Protein AF-A0A0B6XTY8-F1 (afdb_monomer)

Organism: NCBI:txid1028688

Solvent-accessible surface area (backbone atoms only — not comparable to full-atom values): 4658 Å² total; per-residue (Å²): 139,88,87,87,87,77,97,55,74,85,77,55,54,71,77,62,50,68,71,53,78,81,80,80,88,82,75,72,59,50,59,71,53,43,44,49,51,53,50,61,68,47,69,86,50,94,78,88,76,50,71,67,52,50,49,54,50,34,67,72,47,68,88,41,54,98,84,112

pLDDT: mean 94.91, std 2.38, range [85.94, 97.75]

Foldseek 3Di:
DDDDDDPCPVVDDPVVVVVCPDDDDDAADALVRQLVLVCVVCVPPDDDADPVNSSVVSVVQPPPHSVD

Mean predicted aligned error: 3.53 Å

Nearest PDB structures (foldseek):
  3d8b-assembly1_A  TM=9.516E-01  e=6.319E-05  Homo sapiens
  5z6r-assembly1_A  TM=9.027E-01  e=7.163E-04  Homo sapiens
  6p14-assembly1_A  TM=9.207E-01  e=1.970E-03  Drosophila melanogaster
  6oo2-assembly1_F  TM=8.878E-01  e=3.867E-03  Saccharomyces cerevisiae
  5w0t-assembly1_A-2  TM=5.465E-01  e=2.107E-03  Saccharomyces cerevisiae S288C

Radius of gyration: 17.31 Å; Cα contacts (8 Å, |Δi|>4): 24; chains: 1; bounding box: 33×19×47 Å

Structure (mmCIF, N/CA/C/O backbone):
data_AF-A0A0B6XTY8-F1
#
_entry.id   AF-A0A0B6XTY8-F1
#
loop_
_atom_site.group_PDB
_atom_site.id
_atom_site.type_symbol
_atom_site.label_atom_id
_atom_site.label_alt_id
_atom_site.label_comp_id
_atom_site.label_asym_id
_atom_site.label_entity_id
_atom_site.label_seq_id
_atom_site.pdbx_PDB_ins_code
_atom_site.Cartn_x
_atom_site.Cartn_y
_atom_site.Cartn_z
_atom_site.occupancy
_atom_site.B_iso_or_equiv
_atom_site.auth_seq_id
_atom_site.auth_comp_id
_atom_site.auth_asym_id
_atom_site.auth_atom_id
_atom_site.pdbx_PDB_model_num
ATOM 1 N N . LEU A 1 1 ? 19.430 8.553 -8.896 1.00 85.94 1 LEU A N 1
ATOM 2 C CA . LEU A 1 1 ? 18.357 7.571 -8.620 1.00 85.94 1 LEU A CA 1
ATOM 3 C C . LEU A 1 1 ? 17.064 8.147 -9.177 1.00 85.94 1 LEU A C 1
ATOM 5 O O . LEU A 1 1 ? 16.797 9.305 -8.896 1.00 85.94 1 LEU A O 1
ATOM 9 N N . VAL A 1 2 ? 16.323 7.392 -9.989 1.00 92.75 2 VAL A N 1
ATOM 10 C CA . VAL A 1 2 ? 15.015 7.816 -10.516 1.00 92.75 2 VAL A CA 1
ATOM 11 C C . VAL A 1 2 ? 13.961 6.866 -9.963 1.00 92.75 2 VAL A C 1
ATOM 13 O O . VAL A 1 2 ? 14.153 5.652 -10.019 1.00 92.75 2 VAL A O 1
ATOM 16 N N . ILE A 1 3 ? 12.879 7.423 -9.421 1.00 95.50 3 ILE A N 1
ATOM 17 C CA . ILE A 1 3 ? 11.724 6.680 -8.911 1.00 95.50 3 ILE A CA 1
ATOM 18 C C . ILE A 1 3 ? 10.526 7.071 -9.774 1.00 95.50 3 ILE A C 1
ATOM 20 O O . ILE A 1 3 ? 10.302 8.254 -10.015 1.00 95.50 3 ILE A O 1
ATOM 24 N N . GLY A 1 4 ? 9.788 6.076 -10.258 1.00 94.56 4 GLY A N 1
ATOM 25 C CA . GLY A 1 4 ? 8.550 6.266 -11.006 1.00 94.56 4 GLY A CA 1
ATOM 26 C C . GLY A 1 4 ? 7.431 5.431 -10.397 1.00 94.56 4 GLY A C 1
ATOM 27 O O . GLY A 1 4 ? 7.694 4.384 -9.808 1.00 94.56 4 GLY A O 1
ATOM 28 N N . ALA A 1 5 ? 6.194 5.894 -10.554 1.00 96.44 5 ALA A N 1
ATOM 29 C CA . ALA A 1 5 ? 4.989 5.197 -10.125 1.00 96.44 5 ALA A CA 1
ATOM 30 C C . ALA A 1 5 ? 3.980 5.183 -11.281 1.00 96.44 5 ALA A C 1
ATOM 32 O O . ALA A 1 5 ? 3.843 6.174 -11.997 1.00 96.44 5 ALA A O 1
ATOM 33 N N . THR A 1 6 ? 3.301 4.056 -11.492 1.00 95.69 6 THR A N 1
ATOM 34 C CA . THR A 1 6 ? 2.239 3.928 -12.496 1.00 95.69 6 THR A CA 1
ATOM 35 C C . THR A 1 6 ? 1.253 2.841 -12.093 1.00 95.69 6 THR A C 1
ATOM 37 O O . THR A 1 6 ? 1.652 1.817 -11.541 1.00 95.69 6 THR A O 1
ATOM 40 N N . ASN A 1 7 ? -0.016 3.037 -12.449 1.00 96.56 7 ASN A N 1
ATOM 41 C CA . ASN A 1 7 ? -1.057 2.011 -12.362 1.00 96.56 7 ASN A CA 1
ATOM 42 C C . ASN A 1 7 ? -1.251 1.266 -13.697 1.00 96.56 7 ASN A C 1
ATOM 44 O O . ASN A 1 7 ? -2.101 0.387 -13.799 1.00 96.56 7 ASN A O 1
ATOM 48 N N . ARG A 1 8 ? -0.491 1.627 -14.743 1.00 96.25 8 ARG A N 1
ATOM 49 C CA . ARG A 1 8 ? -0.601 1.061 -16.097 1.00 96.25 8 ARG A CA 1
ATOM 50 C C . ARG A 1 8 ? 0.778 0.712 -16.677 1.00 96.25 8 ARG A C 1
ATOM 52 O O . ARG A 1 8 ? 1.215 1.328 -17.648 1.00 96.25 8 ARG A O 1
ATOM 59 N N . PRO A 1 9 ? 1.507 -0.257 -16.091 1.00 94.56 9 PRO A N 1
ATOM 60 C CA . PRO A 1 9 ? 2.860 -0.611 -16.537 1.00 94.56 9 PRO A CA 1
ATOM 61 C C . PRO A 1 9 ? 2.932 -1.089 -17.997 1.00 94.56 9 PRO A C 1
ATOM 63 O O . PRO A 1 9 ? 3.980 -0.961 -18.624 1.00 94.56 9 PRO A O 1
ATOM 66 N N . GLN A 1 10 ? 1.832 -1.612 -18.542 1.00 94.75 10 GLN A N 1
ATOM 67 C CA . GLN A 1 10 ? 1.700 -2.050 -19.933 1.00 94.75 10 GLN A CA 1
ATOM 68 C C . GLN A 1 10 ? 1.706 -0.905 -20.957 1.00 94.75 10 GLN A C 1
ATOM 70 O O . GLN A 1 10 ? 1.972 -1.154 -22.127 1.00 94.75 10 GLN A O 1
ATOM 75 N N . GLU A 1 11 ? 1.417 0.331 -20.538 1.00 97.06 11 GLU A N 1
ATOM 76 C CA . GLU A 1 11 ? 1.432 1.506 -21.423 1.00 97.06 11 GLU A CA 1
ATOM 77 C C . GLU A 1 11 ? 2.842 2.115 -21.564 1.00 97.06 11 GLU A C 1
ATOM 79 O O . GLU A 1 11 ? 3.050 3.017 -22.372 1.00 97.06 11 GLU A O 1
ATOM 84 N N . ILE A 1 12 ? 3.829 1.631 -20.798 1.00 95.38 12 ILE A N 1
ATOM 85 C CA . ILE A 1 12 ? 5.215 2.108 -20.867 1.00 95.38 12 ILE A CA 1
ATOM 86 C C . ILE A 1 12 ? 5.919 1.474 -22.070 1.00 95.38 12 ILE A C 1
ATOM 88 O O . ILE A 1 12 ? 5.983 0.249 -22.187 1.00 95.3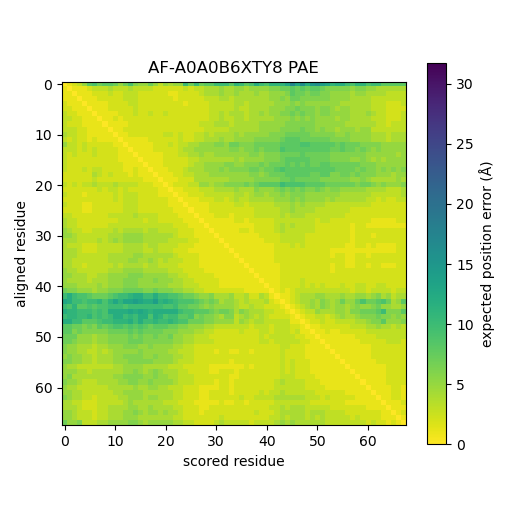8 12 ILE A O 1
ATOM 92 N N . ASP A 1 13 ? 6.522 2.308 -22.920 1.00 96.50 13 ASP A N 1
ATOM 93 C CA . ASP A 1 13 ? 7.302 1.833 -24.059 1.00 96.50 13 ASP A CA 1
ATOM 94 C C . ASP A 1 13 ? 8.525 0.987 -23.644 1.00 96.50 13 ASP A C 1
ATOM 96 O O . ASP A 1 13 ? 9.061 1.075 -22.534 1.00 96.50 13 ASP A O 1
ATOM 100 N N . GLU A 1 14 ? 9.009 0.158 -24.568 1.00 95.44 14 GLU A N 1
ATOM 101 C CA . GLU A 1 14 ? 10.132 -0.748 -24.317 1.00 95.44 14 GLU A CA 1
ATOM 102 C C . GLU A 1 14 ? 11.444 -0.035 -23.948 1.00 95.44 14 GLU A C 1
ATOM 104 O O . GLU A 1 14 ? 12.229 -0.559 -23.151 1.00 95.44 14 GLU A O 1
ATOM 109 N N . ALA A 1 15 ? 11.708 1.149 -24.504 1.00 96.06 15 ALA A N 1
ATOM 110 C CA . ALA A 1 15 ? 12.959 1.868 -24.283 1.00 96.06 15 ALA A CA 1
ATOM 111 C C . ALA A 1 15 ? 13.029 2.446 -22.862 1.00 96.06 15 ALA A C 1
ATOM 113 O O . ALA A 1 15 ? 14.056 2.319 -22.189 1.00 96.06 15 ALA A O 1
ATOM 114 N N . ALA A 1 16 ? 11.930 3.024 -22.381 1.00 93.50 16 ALA A N 1
ATOM 115 C CA . ALA A 1 16 ? 11.764 3.490 -21.015 1.00 93.50 16 ALA A CA 1
ATOM 116 C C . ALA A 1 16 ? 11.731 2.309 -20.037 1.00 93.50 16 ALA A C 1
ATOM 118 O O . ALA A 1 16 ? 12.444 2.325 -19.031 1.00 93.50 16 ALA A O 1
ATOM 119 N N . ARG A 1 17 ? 10.988 1.239 -20.354 1.00 92.31 17 ARG A N 1
ATOM 120 C CA . ARG A 1 17 ? 10.862 0.045 -19.501 1.00 92.31 17 ARG A CA 1
ATOM 121 C C . ARG A 1 17 ? 12.211 -0.613 -19.205 1.00 92.31 17 ARG A C 1
ATOM 123 O O . ARG A 1 17 ? 12.440 -1.040 -18.077 1.00 92.31 17 ARG A O 1
ATOM 130 N N . ARG A 1 18 ? 13.140 -0.629 -20.170 1.00 94.69 18 ARG A N 1
ATOM 131 C CA . ARG A 1 18 ? 14.520 -1.130 -19.983 1.00 94.69 18 ARG A CA 1
ATOM 132 C C . ARG A 1 18 ? 15.356 -0.302 -19.002 1.00 94.69 18 ARG A C 1
ATOM 134 O O . ARG A 1 18 ? 16.298 -0.837 -18.425 1.00 94.69 18 ARG A O 1
ATOM 141 N N . ARG A 1 19 ? 15.029 0.978 -18.793 1.00 95.75 19 ARG A N 1
ATOM 142 C CA . ARG A 1 19 ? 15.723 1.850 -17.825 1.00 95.75 19 ARG A CA 1
ATOM 143 C C . ARG A 1 19 ? 15.264 1.604 -16.383 1.00 95.75 19 ARG A C 1
ATOM 145 O O . ARG A 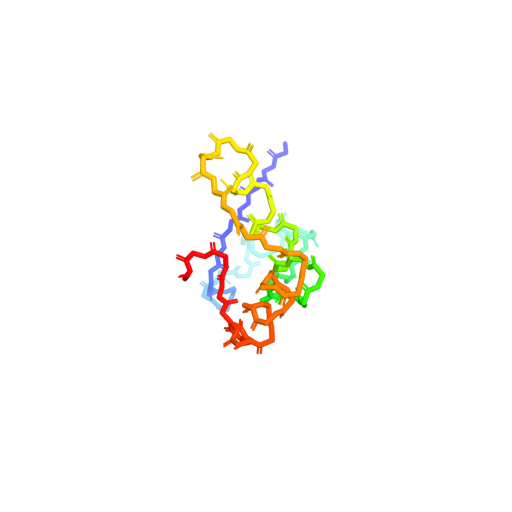1 19 ? 16.028 1.857 -15.455 1.00 95.75 19 ARG A O 1
ATOM 152 N N . PHE A 1 20 ? 14.062 1.060 -16.185 1.00 94.56 20 PHE A N 1
ATOM 153 C CA . PHE A 1 20 ? 13.520 0.697 -14.872 1.00 94.56 20 PHE A CA 1
ATOM 154 C C . PHE A 1 20 ? 13.792 -0.778 -14.548 1.00 94.56 20 PHE A C 1
ATOM 156 O O . PHE A 1 20 ? 12.907 -1.630 -14.592 1.00 94.56 20 PHE A O 1
ATOM 163 N N . VAL A 1 21 ? 15.052 -1.085 -14.225 1.00 93.75 21 VAL A N 1
ATOM 164 C CA . VAL A 1 21 ? 15.520 -2.465 -13.992 1.00 93.75 21 VAL A CA 1
ATOM 165 C C . VAL A 1 21 ? 14.838 -3.111 -12.776 1.00 93.75 21 VAL A C 1
ATOM 167 O O . VAL A 1 21 ? 14.438 -4.274 -12.835 1.00 93.75 21 VAL A O 1
ATOM 170 N N . LYS A 1 22 ? 14.669 -2.355 -11.682 1.00 94.69 22 LYS A N 1
ATOM 171 C CA . LYS A 1 22 ? 13.937 -2.795 -10.485 1.00 94.69 22 LYS A CA 1
ATOM 172 C C . LYS A 1 22 ? 12.479 -2.361 -10.588 1.00 94.69 22 LYS A C 1
ATOM 174 O O . LYS A 1 22 ? 12.201 -1.176 -10.749 1.00 94.69 22 LYS A O 1
ATOM 179 N N . ARG A 1 23 ? 11.564 -3.323 -10.478 1.00 94.06 23 ARG A N 1
ATOM 180 C CA . ARG A 1 23 ? 10.113 -3.121 -10.547 1.00 94.06 23 ARG A CA 1
ATOM 181 C C . ARG A 1 23 ? 9.479 -3.858 -9.381 1.00 94.06 23 ARG A C 1
ATOM 183 O O . ARG A 1 23 ? 9.782 -5.031 -9.179 1.00 94.06 23 ARG A O 1
ATOM 190 N N . LEU A 1 24 ? 8.639 -3.160 -8.631 1.00 96.62 24 LEU A N 1
ATOM 191 C CA . LEU A 1 24 ? 7.924 -3.706 -7.488 1.00 96.62 24 LEU A CA 1
ATOM 192 C C . LEU A 1 24 ? 6.429 -3.529 -7.739 1.00 96.62 24 LEU A C 1
ATOM 194 O O . LEU A 1 24 ? 5.982 -2.417 -8.014 1.00 96.62 24 LEU A O 1
ATOM 198 N N . LEU A 1 25 ? 5.682 -4.628 -7.675 1.00 96.31 25 LEU A N 1
ATOM 199 C CA . LEU A 1 25 ? 4.229 -4.570 -7.617 1.00 96.31 25 LEU A CA 1
ATOM 200 C C . LEU A 1 25 ? 3.838 -4.169 -6.196 1.00 96.31 25 LEU A C 1
ATOM 202 O O . LEU A 1 25 ? 4.307 -4.789 -5.243 1.00 96.31 25 LEU A O 1
ATOM 206 N N . ILE A 1 26 ? 2.992 -3.151 -6.069 1.00 96.56 26 ILE A N 1
ATOM 207 C CA . ILE A 1 26 ? 2.426 -2.738 -4.786 1.00 96.56 26 ILE A CA 1
ATOM 208 C C . ILE A 1 26 ? 1.013 -3.327 -4.706 1.00 96.56 26 ILE A C 1
ATOM 210 O O . ILE A 1 26 ? 0.136 -2.844 -5.427 1.00 96.56 26 ILE A O 1
ATOM 214 N N . PRO A 1 27 ? 0.793 -4.403 -3.929 1.00 96.50 27 PRO A N 1
ATOM 215 C CA . PRO A 1 27 ? -0.537 -4.968 -3.749 1.00 96.50 27 PRO A CA 1
ATOM 216 C C . PRO A 1 27 ? -1.370 -4.113 -2.785 1.00 96.50 27 PRO A C 1
ATOM 218 O O . PRO A 1 27 ? -0.867 -3.188 -2.144 1.00 96.50 27 PRO A O 1
ATOM 221 N N . LEU A 1 28 ? -2.651 -4.461 -2.666 1.00 97.56 28 LEU A N 1
ATOM 222 C CA . LEU A 1 28 ? -3.504 -3.963 -1.589 1.00 97.56 28 LEU A CA 1
ATOM 223 C C . LEU A 1 28 ? -2.950 -4.388 -0.216 1.00 97.56 28 LEU A C 1
ATOM 225 O O . LEU A 1 28 ? -2.298 -5.433 -0.120 1.00 97.56 28 LEU A O 1
ATOM 229 N N . PRO A 1 29 ? -3.187 -3.594 0.843 1.00 97.69 29 PRO A N 1
ATOM 230 C CA . PRO A 1 29 ? -2.702 -3.906 2.177 1.00 97.69 29 PRO A CA 1
ATOM 231 C C . PRO A 1 29 ? -3.372 -5.165 2.737 1.00 97.69 29 PRO A C 1
ATOM 233 O O . PRO A 1 29 ? -4.598 -5.291 2.765 1.00 97.69 29 PRO A O 1
ATOM 236 N N . GLU A 1 30 ? -2.547 -6.075 3.250 1.00 97.06 30 GLU A N 1
ATOM 237 C CA . GLU A 1 30 ? -3.005 -7.198 4.067 1.00 97.06 30 GLU A CA 1
ATOM 238 C C . GLU A 1 30 ? -3.477 -6.719 5.444 1.00 97.06 30 GLU A C 1
ATOM 240 O O . GLU A 1 30 ? -3.208 -5.591 5.859 1.00 97.06 30 GLU A O 1
ATOM 245 N N . ILE A 1 31 ? -4.141 -7.603 6.187 1.00 97.19 31 ILE A N 1
ATOM 246 C CA . ILE A 1 31 ? -4.753 -7.292 7.482 1.00 97.19 31 ILE A CA 1
ATOM 247 C C . ILE A 1 31 ? -3.795 -6.605 8.470 1.00 97.19 31 ILE A C 1
ATOM 249 O O . ILE A 1 31 ? -4.157 -5.600 9.076 1.00 97.19 31 ILE A O 1
ATOM 253 N N . VAL A 1 32 ? -2.544 -7.069 8.560 1.00 96.56 32 VAL A N 1
ATOM 254 C CA . VAL A 1 32 ? -1.519 -6.487 9.445 1.00 96.56 32 VAL A CA 1
ATOM 255 C C . VAL A 1 32 ? -1.147 -5.071 8.999 1.00 96.56 32 VAL A C 1
ATOM 257 O O . VAL A 1 32 ? -0.986 -4.176 9.826 1.00 96.56 32 VAL A O 1
ATOM 260 N N . ALA A 1 33 ? -1.043 -4.843 7.688 1.00 97.12 33 ALA A N 1
ATOM 261 C CA . ALA A 1 33 ? -0.771 -3.519 7.143 1.00 97.12 33 ALA A CA 1
ATOM 262 C C . ALA A 1 33 ? -1.963 -2.574 7.360 1.00 97.12 33 ALA A C 1
ATOM 264 O O . ALA A 1 33 ? -1.755 -1.423 7.735 1.00 97.12 33 ALA A O 1
ATOM 265 N N . ARG A 1 34 ? -3.208 -3.051 7.199 1.00 97.50 34 ARG A N 1
ATOM 266 C CA . ARG A 1 34 ? -4.420 -2.267 7.502 1.00 97.50 34 ARG A CA 1
ATOM 267 C C . ARG A 1 34 ? -4.482 -1.875 8.976 1.00 97.50 34 ARG A C 1
ATOM 269 O O . ARG A 1 34 ? -4.708 -0.706 9.276 1.00 97.50 34 ARG A O 1
ATOM 276 N N . GLN A 1 35 ? -4.176 -2.801 9.883 1.00 96.19 35 GLN A N 1
ATOM 277 C CA . GLN A 1 35 ? -4.083 -2.515 11.315 1.00 96.19 35 GLN A CA 1
ATOM 278 C C . GLN A 1 35 ? -3.044 -1.426 11.605 1.00 96.19 35 GLN A C 1
ATOM 280 O O . GLN A 1 35 ? -3.323 -0.489 12.348 1.00 96.19 35 GLN A O 1
ATOM 285 N N . GLN A 1 36 ? -1.861 -1.501 10.985 1.00 96.19 36 GLN A N 1
ATOM 286 C CA . GLN A 1 36 ? -0.829 -0.470 11.127 1.00 96.19 36 GLN A CA 1
ATOM 287 C C . GLN A 1 36 ? -1.282 0.888 10.585 1.00 96.19 36 GLN A C 1
ATOM 289 O O . GLN A 1 36 ? -1.048 1.903 11.237 1.00 96.19 36 GLN A O 1
ATOM 294 N N . ILE A 1 37 ? -1.934 0.921 9.419 1.00 95.56 37 ILE A N 1
ATOM 295 C CA . ILE A 1 37 ? -2.476 2.153 8.832 1.00 95.56 37 ILE A CA 1
ATOM 296 C C . ILE A 1 37 ? -3.470 2.797 9.803 1.00 95.56 37 ILE A C 1
ATOM 298 O O . ILE A 1 37 ? -3.292 3.958 10.165 1.00 95.56 37 ILE A O 1
ATOM 302 N N . ILE A 1 38 ? -4.461 2.038 10.278 1.00 94.44 38 ILE A N 1
ATOM 303 C CA . ILE A 1 38 ? -5.496 2.530 11.196 1.00 94.44 38 ILE A CA 1
ATOM 304 C C . ILE A 1 38 ? -4.864 3.039 12.492 1.00 94.44 38 ILE A C 1
ATOM 306 O O . ILE A 1 38 ? -5.093 4.183 12.878 1.00 94.44 38 ILE A O 1
ATOM 310 N N . THR A 1 39 ? -4.018 2.236 13.138 1.00 93.50 39 THR A N 1
ATOM 311 C CA . THR A 1 39 ? -3.369 2.620 14.397 1.00 93.50 39 THR A CA 1
ATOM 312 C C . THR A 1 39 ? -2.529 3.887 14.237 1.00 93.50 39 THR A C 1
ATOM 314 O O . THR A 1 39 ? -2.628 4.789 15.065 1.00 93.50 39 THR A O 1
ATOM 317 N N . ASN A 1 40 ? -1.753 4.007 13.155 1.00 93.38 40 ASN A N 1
ATOM 318 C CA . ASN A 1 40 ? -0.913 5.182 12.910 1.00 93.38 40 ASN A CA 1
ATOM 319 C C . ASN A 1 40 ? -1.738 6.445 12.631 1.00 93.38 40 ASN A C 1
ATOM 321 O O . ASN A 1 40 ? -1.383 7.523 13.106 1.00 93.38 40 ASN A O 1
ATOM 325 N N . LEU A 1 41 ? -2.837 6.326 11.880 1.00 92.19 41 LEU A N 1
ATOM 326 C CA . LEU A 1 41 ? -3.730 7.453 11.597 1.00 92.19 41 LEU A CA 1
ATOM 327 C C . LEU A 1 41 ? -4.459 7.928 12.858 1.00 92.19 41 LEU A C 1
ATOM 329 O O . LEU A 1 41 ? -4.618 9.132 13.067 1.00 92.19 41 LEU A O 1
ATOM 333 N N . MET A 1 42 ? -4.862 6.990 13.716 1.00 91.69 42 MET A N 1
ATOM 334 C CA . MET A 1 42 ? -5.580 7.287 14.952 1.00 91.69 42 MET A CA 1
ATOM 335 C C . MET A 1 42 ? -4.661 7.754 16.083 1.00 91.69 42 MET A C 1
ATOM 337 O O . MET A 1 42 ? -5.128 8.463 16.967 1.00 91.69 42 MET A O 1
ATOM 341 N N . PHE A 1 43 ? -3.363 7.434 16.049 1.00 88.88 43 PHE A N 1
ATOM 342 C CA . PHE A 1 43 ? -2.404 7.725 17.125 1.00 88.88 43 PHE A CA 1
ATOM 343 C C . PHE A 1 43 ? -2.403 9.190 17.600 1.00 88.88 43 PHE A C 1
ATOM 345 O O . PHE A 1 43 ? -2.221 9.459 18.785 1.00 88.88 43 PHE A O 1
ATOM 352 N N . HIS A 1 44 ? -2.627 10.143 16.692 1.00 88.44 44 HIS A N 1
ATOM 353 C CA . HIS A 1 44 ? -2.670 11.576 17.010 1.00 88.44 44 HIS A CA 1
ATOM 354 C C . HIS A 1 44 ? -4.085 12.137 17.215 1.00 88.44 44 HIS A C 1
ATOM 356 O O . HIS A 1 44 ? -4.247 13.347 17.363 1.00 88.44 44 HIS A O 1
ATOM 362 N N . GLN A 1 45 ? -5.107 11.284 17.205 1.00 92.31 45 GLN A N 1
ATOM 363 C CA . GLN A 1 45 ? -6.505 11.669 17.358 1.00 92.31 45 GLN A CA 1
ATOM 364 C C . GLN A 1 45 ? -7.008 11.337 18.763 1.00 92.31 45 GLN A C 1
ATOM 366 O O . GLN A 1 45 ? -6.507 10.439 19.435 1.00 92.31 45 GLN A O 1
ATOM 371 N N . HIS A 1 46 ? -8.045 12.041 19.212 1.00 91.81 46 HIS A N 1
ATOM 372 C CA . HIS A 1 46 ? -8.799 11.617 20.387 1.00 91.81 46 HIS A CA 1
ATOM 373 C C . HIS A 1 46 ? -9.811 10.550 19.965 1.00 91.81 46 HIS A C 1
ATOM 375 O O . HIS A 1 46 ? -10.775 10.850 19.264 1.00 91.81 46 HIS A O 1
ATOM 381 N N . PHE A 1 47 ? -9.588 9.305 20.383 1.00 90.50 47 PHE A N 1
ATOM 382 C CA . PHE A 1 47 ? -10.458 8.173 20.073 1.00 90.50 47 PHE A CA 1
ATOM 383 C C . PHE A 1 47 ? -10.577 7.223 21.271 1.00 90.50 47 PHE A C 1
ATOM 385 O O . PHE A 1 47 ? -9.761 7.264 22.187 1.00 90.50 47 PHE A O 1
ATOM 392 N N . ASN A 1 48 ? -11.611 6.380 21.267 1.00 92.06 48 ASN A N 1
ATOM 393 C CA . ASN A 1 48 ? -11.875 5.379 22.310 1.00 92.06 48 ASN A CA 1
ATOM 394 C C . ASN A 1 48 ? -12.113 3.990 21.690 1.00 92.06 48 ASN A C 1
ATOM 396 O O . ASN A 1 48 ? -13.021 3.269 22.091 1.00 92.06 48 ASN A O 1
ATOM 400 N N . LEU A 1 49 ? -11.347 3.668 20.646 1.00 91.56 49 LEU A N 1
ATOM 401 C CA . LEU A 1 49 ? -11.380 2.363 19.987 1.00 91.56 49 LEU A CA 1
ATOM 402 C C . LEU A 1 49 ? -10.546 1.388 20.807 1.00 91.56 49 LEU A C 1
ATOM 404 O O . LEU A 1 49 ? -9.414 1.695 21.185 1.00 91.56 49 LEU A O 1
ATOM 408 N N . THR A 1 50 ? -11.114 0.220 21.055 1.00 94.31 50 THR A N 1
ATOM 409 C CA . THR A 1 50 ? -10.410 -0.917 21.637 1.00 94.31 50 THR A CA 1
ATOM 410 C C . THR A 1 50 ? -9.625 -1.675 20.564 1.00 94.31 50 THR A C 1
ATOM 412 O O . THR A 1 50 ? -9.797 -1.448 19.364 1.00 94.31 50 THR A O 1
ATOM 415 N N . GLU A 1 51 ? -8.763 -2.603 20.979 1.00 92.12 51 GLU A N 1
ATOM 416 C CA . GLU A 1 51 ? -8.067 -3.495 20.042 1.00 92.12 51 GLU A CA 1
ATOM 417 C C . GLU A 1 51 ? -9.056 -4.362 19.241 1.00 92.12 51 GLU A C 1
ATOM 419 O O . GLU A 1 51 ? -8.875 -4.531 18.034 1.00 92.12 51 GLU A O 1
ATOM 424 N N . ASP A 1 52 ? -10.145 -4.817 19.870 1.00 96.06 52 ASP A N 1
ATOM 425 C CA . ASP A 1 52 ? -11.210 -5.590 19.215 1.00 96.06 52 ASP A CA 1
ATOM 426 C C . ASP A 1 52 ? -11.967 -4.761 18.164 1.00 96.06 52 ASP A C 1
ATOM 428 O O . ASP A 1 52 ? -12.330 -5.274 17.099 1.00 96.06 52 ASP A O 1
ATOM 432 N N . ASP A 1 53 ? -12.170 -3.463 18.421 1.00 95.62 53 ASP A N 1
ATOM 433 C CA . ASP A 1 53 ? -12.764 -2.550 17.440 1.00 95.62 53 ASP A CA 1
ATOM 434 C C . ASP A 1 53 ? -11.850 -2.405 16.219 1.00 95.62 53 ASP A C 1
ATOM 4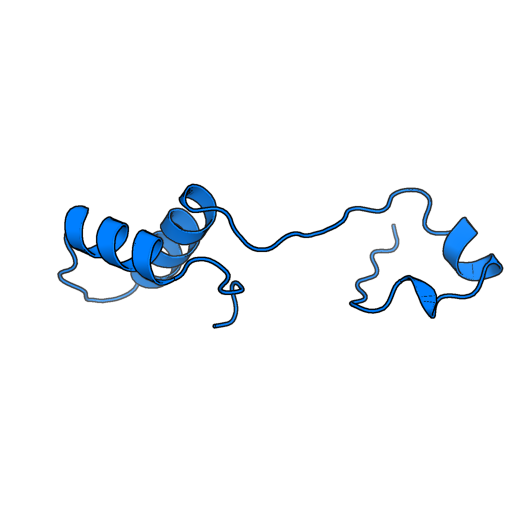36 O O . ASP A 1 53 ? -12.311 -2.497 15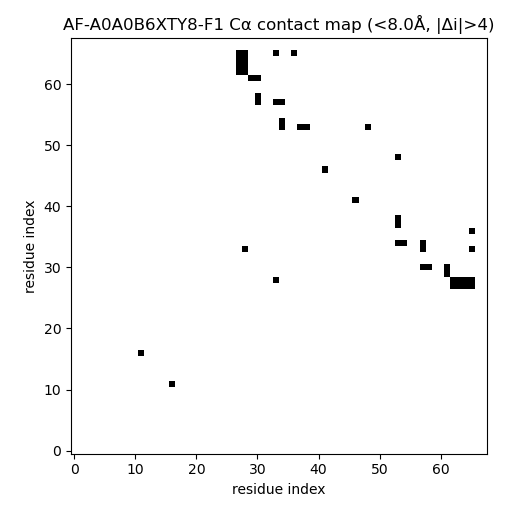.080 1.00 95.62 53 ASP A O 1
ATOM 440 N N . ILE A 1 54 ? -10.542 -2.226 16.444 1.00 94.88 54 ILE A N 1
ATOM 441 C CA . ILE A 1 54 ? -9.549 -2.127 15.367 1.00 94.88 54 ILE A CA 1
ATOM 442 C C . ILE A 1 54 ? -9.524 -3.423 14.551 1.00 94.88 54 ILE A C 1
ATOM 444 O O . ILE A 1 54 ? -9.544 -3.363 13.319 1.00 94.88 54 ILE A O 1
ATOM 448 N N . GLN A 1 55 ? -9.537 -4.585 15.207 1.00 96.00 55 GLN A N 1
ATOM 449 C CA . GLN A 1 55 ? -9.585 -5.879 14.528 1.00 96.00 55 GLN A CA 1
ATOM 450 C C . GLN A 1 55 ? -10.851 -6.012 13.672 1.00 96.00 55 GLN A C 1
ATOM 452 O O . GLN A 1 55 ? -10.773 -6.339 12.488 1.00 96.00 55 GLN A O 1
ATOM 457 N N . THR A 1 56 ? -12.008 -5.647 14.229 1.00 97.44 56 THR A N 1
ATOM 458 C CA . THR A 1 56 ? -13.290 -5.662 13.512 1.00 97.44 56 THR A CA 1
ATOM 459 C C . THR A 1 56 ? -13.268 -4.756 12.276 1.00 97.44 56 THR A C 1
ATOM 461 O O . THR A 1 56 ? -13.822 -5.110 11.233 1.00 97.44 56 THR A O 1
ATOM 464 N N . ILE A 1 57 ? -12.634 -3.582 12.360 1.00 96.25 57 ILE A N 1
ATOM 465 C CA . ILE A 1 57 ? -12.466 -2.683 11.208 1.00 96.25 57 ILE A CA 1
ATOM 466 C C . ILE A 1 57 ? -11.547 -3.323 10.158 1.00 96.25 57 ILE A C 1
ATOM 468 O O . ILE A 1 57 ? -11.860 -3.278 8.967 1.00 96.25 57 ILE A O 1
ATOM 472 N N . CYS A 1 58 ? -10.446 -3.955 10.571 1.00 96.81 58 CYS A N 1
ATOM 473 C CA . CYS A 1 58 ? -9.511 -4.615 9.656 1.00 96.81 58 CYS A CA 1
ATOM 474 C C . CYS A 1 58 ? -10.160 -5.777 8.889 1.00 96.81 58 CYS A C 1
ATOM 476 O O . CYS A 1 58 ? -9.881 -5.947 7.698 1.00 96.81 58 CYS A O 1
ATOM 478 N N . ASP A 1 59 ? -11.041 -6.535 9.546 1.00 97.06 59 ASP A N 1
ATOM 479 C CA . ASP A 1 59 ? -11.790 -7.641 8.939 1.00 97.06 59 ASP A CA 1
ATOM 480 C C . ASP A 1 59 ? -12.821 -7.134 7.919 1.00 97.06 59 ASP A C 1
ATOM 482 O O . ASP A 1 59 ? -13.026 -7.742 6.870 1.00 97.06 59 ASP A O 1
ATOM 486 N N . LYS A 1 60 ? -13.459 -5.989 8.200 1.00 97.75 60 LYS A N 1
ATOM 487 C CA . LYS A 1 60 ? -14.485 -5.393 7.326 1.00 97.75 60 LYS A CA 1
ATOM 488 C C . LYS A 1 60 ? -13.927 -4.626 6.129 1.00 97.75 60 LYS A C 1
ATOM 490 O O . LYS A 1 60 ? -14.663 -4.403 5.174 1.00 97.75 60 LYS A O 1
ATOM 495 N N . THR A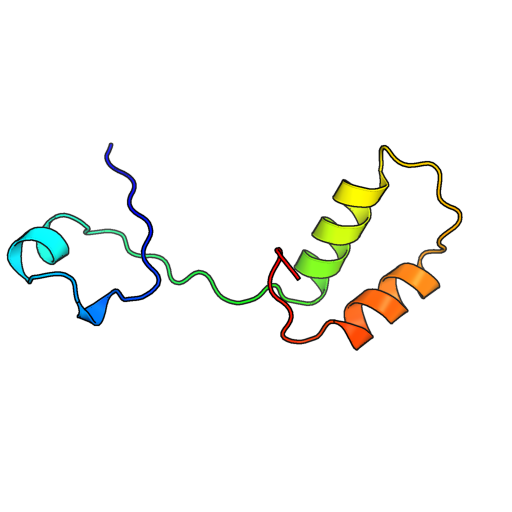 1 61 ? -12.665 -4.213 6.179 1.00 97.44 61 THR A N 1
ATOM 496 C CA . THR A 1 61 ? -11.997 -3.420 5.130 1.00 97.44 61 THR A CA 1
ATOM 497 C C . THR A 1 61 ? -11.126 -4.280 4.213 1.00 97.44 61 THR A C 1
ATOM 499 O O . THR A 1 61 ? -10.157 -3.806 3.618 1.00 97.44 61 THR A O 1
ATOM 502 N N . ASP A 1 62 ? -11.435 -5.574 4.087 1.00 96.94 62 ASP A N 1
ATOM 503 C CA . ASP A 1 62 ? -10.705 -6.426 3.156 1.00 96.94 62 ASP A CA 1
ATOM 504 C C . ASP A 1 62 ? -10.887 -5.980 1.700 1.00 96.94 62 ASP A C 1
ATOM 506 O O . ASP A 1 62 ? -11.990 -5.670 1.251 1.00 96.94 62 ASP A O 1
ATOM 510 N N . GLY A 1 63 ? -9.773 -5.911 0.969 1.00 96.56 63 GLY A N 1
ATOM 511 C CA . GLY A 1 63 ? -9.735 -5.396 -0.401 1.00 96.56 63 GLY A CA 1
ATOM 512 C C . GLY A 1 63 ? -9.719 -3.867 -0.532 1.00 96.56 63 GLY A C 1
ATOM 513 O O . GLY A 1 63 ? -9.698 -3.373 -1.659 1.00 96.56 63 GLY A O 1
ATOM 514 N N . TYR A 1 64 ? -9.695 -3.115 0.570 1.00 97.75 64 TYR A N 1
ATOM 515 C CA . TYR A 1 64 ? -9.608 -1.653 0.527 1.00 97.75 64 TYR A CA 1
ATOM 516 C C . TYR A 1 64 ? -8.164 -1.214 0.278 1.00 97.75 64 TYR A C 1
ATOM 518 O O . TYR A 1 64 ? -7.210 -1.858 0.727 1.00 97.75 64 TYR A O 1
ATOM 526 N N . SER A 1 65 ? -7.989 -0.118 -0.458 1.00 96.56 65 SER A N 1
ATOM 527 C CA . SER A 1 65 ? -6.691 0.537 -0.596 1.00 96.56 65 SER A CA 1
ATOM 528 C C . SER A 1 65 ? -6.390 1.397 0.634 1.00 96.56 65 SER A C 1
ATOM 530 O O . SER A 1 6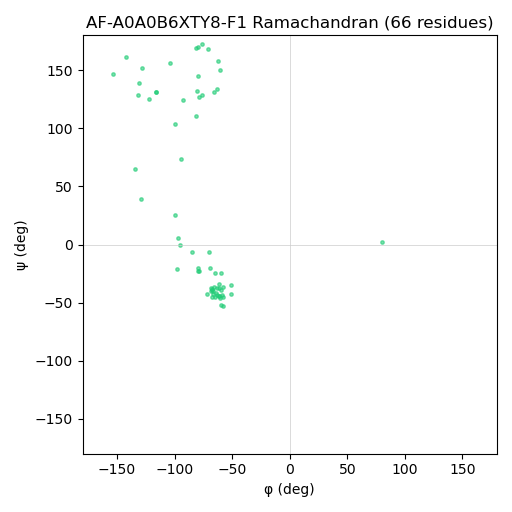5 ? -7.252 1.638 1.466 1.00 96.56 65 SER A O 1
ATOM 532 N N . GLY A 1 66 ? -5.162 1.906 0.756 1.00 94.00 66 GLY A N 1
ATOM 533 C CA . GLY A 1 66 ? -4.831 2.831 1.849 1.00 94.00 66 GLY A CA 1
ATOM 534 C C . GLY A 1 66 ? -5.477 4.219 1.733 1.00 94.00 66 GLY A C 1
ATOM 535 O O . GLY 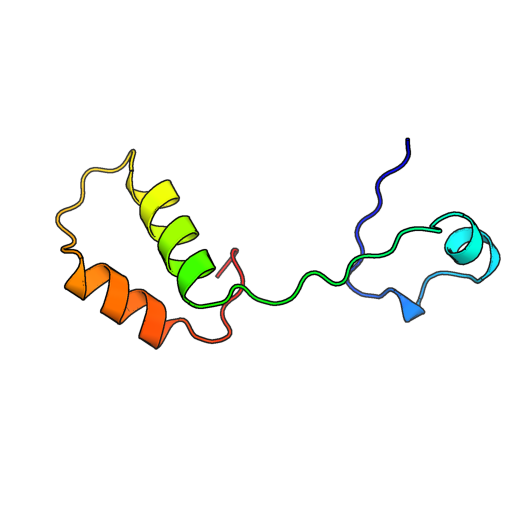A 1 6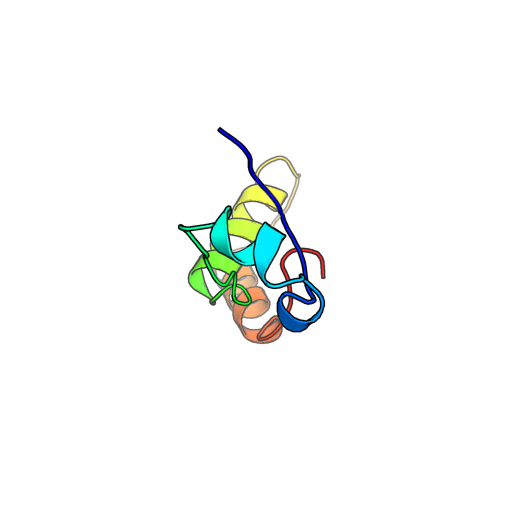6 ? -5.280 5.034 2.629 1.00 94.00 66 GLY A O 1
ATOM 536 N N . ALA A 1 67 ? -6.160 4.517 0.623 1.00 94.38 67 ALA A N 1
ATOM 537 C CA . ALA A 1 67 ? -6.869 5.779 0.417 1.00 94.38 67 ALA A CA 1
ATOM 538 C C . ALA A 1 67 ? -8.374 5.685 0.719 1.00 94.38 67 ALA A C 1
ATOM 540 O O . ALA A 1 67 ? -8.989 6.731 0.922 1.00 94.38 67 ALA A O 1
ATOM 541 N N . ASP A 1 68 ? -8.940 4.473 0.700 1.00 94.12 68 ASP A N 1
ATOM 542 C CA . ASP A 1 68 ? -10.339 4.208 1.061 1.00 94.12 68 ASP A CA 1
ATOM 543 C C . ASP A 1 68 ? -10.519 4.237 2.587 1.00 94.12 68 ASP A C 1
ATOM 545 O O . ASP A 1 68 ? -11.571 4.741 3.043 1.00 94.12 68 ASP A O 1
#

InterPro domains:
  IPR027417 P-loop containing nucleoside triphosphate hydrolase [G3DSA:3.40.50.300] (1-28)
  IPR027417 P-loop 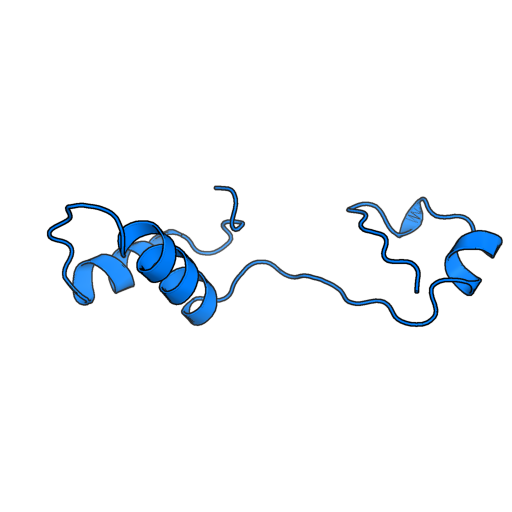containing nucleoside triphosphate hydrolase [SSF52540] (1-66)
  IPR050304 Microtubule-severing AAA ATPase [PTHR23074] (1-68)

Sequence (68 aa):
LVIGATNRPQEIDEAARRRFVKRLLIPLPEIVARQQIITNLMFHQHFNLTEDDIQTICDKTDGYSGAD

Secondary structure (DSSP, 8-state):
------S-GGGS-HHHHTT-------PPPPHHHHHHHHHHHHTTS-----HHHHHHHHHHTTT--TT-